Protein AF-A0A182ST30-F1 (afdb_monomer_lite)

Sequence (137 aa):
MNLVCPICSDIFVPSAEVNITPCGHMFHHLCLLQWLERSKTCPQCRDRCTATRLIKVYFNVTANLDTTEDSASLLEKLDNLTLKIREQEKSLKTFETNAAQHKTEQKKMRKTLLGLEEEIRSKNTAMFALKHELDMM

Structure (mmCIF, N/CA/C/O backbone):
data_AF-A0A182ST30-F1
#
_entry.id   AF-A0A182ST30-F1
#
loop_
_atom_site.group_PDB
_atom_site.id
_atom_site.type_symbol
_atom_site.label_atom_id
_atom_site.label_alt_id
_atom_site.label_comp_id
_atom_site.label_asym_id
_atom_site.label_entity_id
_atom_site.label_seq_id
_atom_site.pdbx_PDB_ins_code
_atom_site.Cartn_x
_atom_site.Cartn_y
_atom_site.Cartn_z
_atom_site.occupancy
_atom_site.B_iso_or_equiv
_atom_site.auth_seq_id
_atom_site.auth_comp_id
_atom_site.auth_asym_id
_atom_site.auth_atom_id
_atom_site.pdbx_PDB_model_num
ATOM 1 N N . MET A 1 1 ? 24.723 9.215 -11.177 1.00 53.28 1 MET A N 1
ATOM 2 C CA . MET A 1 1 ? 23.653 9.420 -12.179 1.00 53.28 1 MET A CA 1
ATOM 3 C C . MET A 1 1 ? 22.837 8.141 -12.223 1.00 53.28 1 MET A C 1
ATOM 5 O O . MET A 1 1 ? 23.436 7.097 -12.437 1.00 53.28 1 MET A O 1
ATOM 9 N N . ASN A 1 2 ? 21.528 8.199 -11.968 1.00 75.94 2 ASN A N 1
ATOM 10 C CA . ASN A 1 2 ? 20.665 7.012 -11.971 1.00 75.94 2 ASN A CA 1
ATOM 11 C C . ASN A 1 2 ? 19.986 6.882 -13.335 1.00 75.94 2 ASN A C 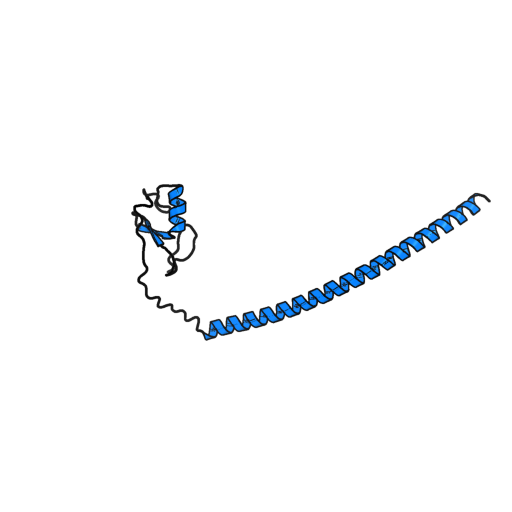1
ATOM 13 O O . ASN A 1 2 ? 19.445 7.864 -13.844 1.00 75.94 2 ASN A O 1
ATOM 17 N N . LEU A 1 3 ? 20.009 5.688 -13.922 1.00 87.00 3 LEU A N 1
ATOM 18 C CA . LEU A 1 3 ? 19.255 5.400 -15.137 1.00 87.00 3 LEU A CA 1
ATOM 19 C C . LEU A 1 3 ? 17.817 5.048 -14.729 1.00 87.00 3 LEU A C 1
ATOM 21 O O . LEU A 1 3 ? 17.619 4.117 -13.949 1.00 87.00 3 LEU A O 1
ATOM 25 N N . VAL A 1 4 ? 16.829 5.783 -15.244 1.00 93.50 4 VAL A N 1
ATOM 26 C CA . VAL A 1 4 ? 15.409 5.640 -14.872 1.00 93.50 4 VAL A CA 1
ATOM 27 C C . VAL A 1 4 ? 14.519 5.428 -16.090 1.00 93.50 4 VAL A C 1
ATOM 29 O O . VAL A 1 4 ? 14.768 5.982 -17.163 1.00 93.50 4 VAL A O 1
ATOM 32 N N . CYS A 1 5 ? 13.456 4.644 -15.930 1.00 96.00 5 CYS A N 1
ATOM 33 C CA . CYS A 1 5 ? 12.441 4.477 -16.957 1.00 96.00 5 CYS A CA 1
ATOM 34 C C . CYS A 1 5 ? 11.466 5.662 -16.923 1.00 96.00 5 CYS A C 1
ATOM 36 O O . CYS A 1 5 ? 10.754 5.827 -15.937 1.00 96.00 5 CYS A O 1
ATOM 38 N N . PRO A 1 6 ? 11.326 6.449 -18.001 1.00 95.44 6 PRO A N 1
ATOM 39 C CA . PRO A 1 6 ? 10.474 7.640 -17.986 1.00 95.44 6 PRO A CA 1
ATOM 40 C C . PRO A 1 6 ? 8.963 7.341 -18.023 1.00 95.44 6 PRO A C 1
ATOM 42 O O . PRO A 1 6 ? 8.165 8.269 -17.981 1.00 95.44 6 PRO A O 1
ATOM 45 N N . ILE A 1 7 ? 8.554 6.070 -18.143 1.00 96.50 7 ILE A N 1
ATOM 46 C CA . ILE A 1 7 ? 7.135 5.675 -18.092 1.00 96.50 7 ILE A CA 1
ATOM 47 C C . ILE A 1 7 ? 6.685 5.470 -16.641 1.00 96.50 7 ILE A C 1
ATOM 49 O O . ILE A 1 7 ? 5.633 5.973 -16.261 1.00 96.50 7 ILE A O 1
ATOM 53 N N . CYS A 1 8 ? 7.463 4.735 -15.837 1.00 96.44 8 CYS A N 1
ATOM 54 C CA . CYS A 1 8 ? 7.120 4.433 -14.441 1.00 96.44 8 CYS A CA 1
ATOM 55 C C . CYS A 1 8 ? 7.901 5.264 -13.412 1.00 96.44 8 CYS A C 1
ATOM 57 O O . CYS A 1 8 ? 7.543 5.266 -12.245 1.00 96.44 8 CYS A O 1
ATOM 59 N N . SER A 1 9 ? 8.925 6.004 -13.842 1.00 94.69 9 SER A N 1
ATOM 60 C CA . SER A 1 9 ? 9.852 6.772 -12.995 1.00 94.69 9 SER A CA 1
ATOM 61 C C . SER A 1 9 ? 10.747 5.937 -12.064 1.00 94.69 9 SER A C 1
ATOM 63 O O . SER A 1 9 ? 11.413 6.507 -11.204 1.00 94.69 9 SER A O 1
ATOM 65 N N . ASP A 1 10 ? 10.831 4.617 -12.263 1.00 94.31 10 ASP A N 1
ATOM 66 C CA . ASP A 1 10 ? 11.696 3.731 -11.470 1.00 94.31 10 ASP A CA 1
ATOM 67 C C . ASP A 1 10 ? 13.095 3.558 -12.072 1.00 94.31 10 ASP A C 1
ATOM 69 O O . ASP A 1 10 ? 13.300 3.693 -13.283 1.00 94.31 10 ASP A O 1
ATOM 73 N N . ILE A 1 11 ? 14.057 3.200 -11.218 1.00 91.06 11 ILE A N 1
ATOM 74 C CA . ILE A 1 11 ? 15.438 2.888 -11.603 1.00 91.06 11 ILE A CA 1
ATOM 75 C C . ILE A 1 11 ? 15.539 1.567 -12.374 1.00 91.06 11 ILE A C 1
ATOM 77 O O . ILE A 1 11 ? 14.851 0.594 -12.068 1.00 91.06 11 ILE A O 1
ATOM 81 N N . PHE A 1 12 ? 16.456 1.503 -13.339 1.00 89.69 12 PHE A N 1
ATOM 82 C CA . PHE A 1 12 ? 16.833 0.235 -13.959 1.00 89.69 12 PHE A CA 1
ATOM 83 C C . PHE A 1 12 ? 17.766 -0.538 -13.027 1.00 89.69 12 PHE A C 1
ATOM 85 O O . PHE A 1 12 ? 18.868 -0.081 -12.720 1.00 89.69 12 PHE A O 1
ATOM 92 N N . VAL A 1 13 ? 17.335 -1.719 -12.595 1.00 84.38 13 VAL A N 1
ATOM 93 C CA . VAL A 1 13 ? 18.164 -2.648 -11.815 1.00 84.38 13 VAL A CA 1
ATOM 94 C C . VAL A 1 13 ? 18.822 -3.687 -12.734 1.00 84.38 13 VAL A C 1
ATOM 96 O O . VAL A 1 13 ? 18.289 -3.954 -13.810 1.00 84.38 13 VAL A O 1
ATOM 99 N N . PRO A 1 14 ? 19.946 -4.319 -12.342 1.00 79.81 14 PRO A N 1
ATOM 100 C CA . PRO A 1 14 ? 20.629 -5.309 -13.186 1.00 79.81 14 PRO A CA 1
ATOM 101 C C . PRO A 1 14 ? 19.749 -6.488 -13.630 1.00 79.81 14 PRO A C 1
ATOM 103 O O . PRO A 1 14 ? 19.965 -7.050 -14.699 1.00 79.81 14 PRO A O 1
ATOM 106 N N . SER A 1 15 ? 18.743 -6.851 -12.828 1.00 80.94 15 SER A N 1
ATOM 107 C CA . SER A 1 15 ? 17.767 -7.902 -13.139 1.00 80.94 15 SER A CA 1
ATOM 108 C C . SER A 1 15 ? 16.598 -7.435 -14.013 1.00 80.94 15 SER A C 1
ATOM 110 O O . SER A 1 15 ? 15.785 -8.262 -14.427 1.00 80.94 15 SER A O 1
ATOM 112 N N . ALA A 1 16 ? 16.471 -6.134 -14.282 1.00 84.25 16 ALA A N 1
ATOM 113 C CA . ALA A 1 16 ? 15.354 -5.596 -15.040 1.00 84.25 16 ALA A CA 1
ATOM 114 C C . ALA A 1 16 ? 15.495 -5.919 -16.529 1.00 84.25 16 ALA A C 1
ATOM 116 O O . ALA A 1 16 ? 16.543 -5.717 -17.143 1.00 84.25 16 ALA A O 1
ATOM 117 N N . GLU A 1 17 ? 14.395 -6.345 -17.146 1.00 92.31 17 GLU A N 1
ATOM 118 C CA . GLU A 1 17 ? 14.328 -6.452 -18.597 1.00 92.31 17 GLU A CA 1
ATOM 119 C C . GLU A 1 17 ? 14.167 -5.060 -19.211 1.00 92.31 17 GLU A C 1
ATOM 121 O O . GLU A 1 17 ? 13.141 -4.396 -19.031 1.00 92.31 17 GLU A O 1
ATOM 126 N N . VAL A 1 18 ? 15.184 -4.615 -19.947 1.00 95.19 18 VAL A N 1
ATOM 127 C CA . VAL A 1 18 ? 15.218 -3.291 -20.576 1.00 95.19 18 VAL A CA 1
ATOM 128 C C . VAL A 1 18 ? 15.283 -3.432 -22.088 1.00 95.19 18 VAL A C 1
ATOM 130 O O . VAL A 1 18 ? 16.060 -4.221 -22.636 1.00 95.19 18 VAL A O 1
ATOM 133 N N . ASN A 1 19 ? 14.472 -2.629 -22.771 1.00 96.06 19 ASN A N 1
ATOM 134 C CA . ASN A 1 19 ? 14.497 -2.512 -24.218 1.00 96.06 19 ASN A CA 1
ATOM 135 C C . ASN A 1 19 ? 14.824 -1.094 -24.657 1.00 96.06 19 ASN A C 1
ATOM 137 O O . ASN A 1 19 ? 14.350 -0.110 -24.086 1.00 96.06 19 ASN A O 1
ATOM 141 N N . ILE A 1 20 ? 15.585 -1.024 -25.742 1.00 96.44 20 ILE A N 1
ATOM 142 C CA . ILE A 1 20 ? 15.849 0.197 -26.484 1.00 96.44 20 ILE A CA 1
ATOM 143 C C . ILE A 1 20 ? 14.987 0.205 -27.746 1.00 96.44 20 ILE A C 1
ATOM 145 O O . ILE A 1 20 ? 14.864 -0.789 -28.469 1.00 96.44 20 ILE A O 1
ATOM 149 N N . THR A 1 21 ? 14.361 1.351 -27.984 1.00 96.81 21 THR A N 1
ATOM 150 C CA . THR A 1 21 ? 13.631 1.660 -29.217 1.00 96.81 21 THR A CA 1
ATOM 151 C C . THR A 1 21 ? 14.602 1.950 -30.371 1.00 96.81 21 THR A C 1
ATOM 153 O O . THR A 1 21 ? 15.734 2.353 -30.118 1.00 96.81 21 THR A O 1
ATOM 156 N N . PRO A 1 22 ? 14.192 1.842 -31.650 1.00 95.50 22 PRO A N 1
ATOM 157 C CA . PRO A 1 22 ? 15.076 2.140 -32.787 1.00 95.50 22 PRO A CA 1
ATOM 158 C C . PRO A 1 22 ? 15.665 3.559 -32.806 1.00 95.50 22 PRO A C 1
ATOM 160 O O . PRO A 1 22 ? 16.668 3.784 -33.471 1.00 95.50 22 PRO A O 1
ATOM 163 N N . CYS A 1 23 ? 15.045 4.510 -32.101 1.00 96.88 23 CYS A N 1
ATOM 164 C CA . CYS A 1 23 ? 15.544 5.877 -31.940 1.00 96.88 23 CYS A CA 1
ATOM 165 C C . CYS A 1 23 ? 16.499 6.052 -30.743 1.00 96.88 23 CYS A C 1
ATOM 167 O O . CYS A 1 23 ? 16.921 7.168 -30.468 1.00 96.88 23 CYS A O 1
ATOM 169 N N . GLY A 1 24 ? 16.828 4.981 -30.012 1.00 95.56 24 GLY A N 1
ATOM 170 C CA . GLY A 1 24 ? 17.828 4.986 -28.938 1.00 95.56 24 GLY A CA 1
ATOM 171 C C . GLY A 1 24 ? 17.288 5.193 -27.518 1.00 95.56 24 GLY A C 1
ATOM 172 O O . GLY A 1 24 ? 18.039 5.030 -26.562 1.00 95.56 24 GLY A O 1
ATOM 173 N N . HIS A 1 25 ? 15.998 5.489 -27.336 1.00 96.69 25 HIS A N 1
ATOM 174 C CA . HIS A 1 25 ? 15.419 5.668 -25.998 1.00 96.69 25 HIS A CA 1
ATOM 175 C C . HIS A 1 25 ? 15.161 4.327 -25.299 1.00 96.69 25 HIS A C 1
ATOM 177 O O . HIS A 1 25 ? 14.693 3.377 -25.939 1.00 96.69 25 HIS A O 1
ATOM 183 N N . MET A 1 26 ? 15.415 4.286 -23.989 1.00 95.88 26 MET A N 1
ATOM 184 C CA . MET A 1 26 ? 15.400 3.090 -23.139 1.00 95.88 26 MET A CA 1
ATOM 185 C C . MET A 1 26 ? 14.225 3.060 -22.155 1.00 95.88 26 MET A C 1
ATOM 187 O O . MET A 1 26 ? 13.877 4.071 -21.544 1.00 95.88 26 MET A O 1
ATOM 191 N N . PHE A 1 27 ? 13.619 1.884 -21.989 1.00 97.12 27 PHE A N 1
ATOM 192 C CA . PHE A 1 27 ? 12.438 1.669 -21.151 1.00 97.12 27 PHE A CA 1
ATOM 193 C C . PHE A 1 27 ? 12.424 0.244 -20.586 1.00 97.12 27 PHE A C 1
ATOM 195 O O . PHE A 1 27 ? 13.006 -0.665 -21.180 1.00 97.12 27 PHE A O 1
ATOM 202 N N . HIS A 1 28 ? 11.702 0.018 -19.485 1.00 97.00 28 HIS A N 1
ATOM 203 C CA . HIS A 1 28 ? 11.385 -1.344 -19.052 1.00 97.00 28 HIS A CA 1
ATOM 204 C C . HIS A 1 28 ? 10.590 -2.064 -20.146 1.00 97.00 28 HIS A C 1
ATOM 206 O O . HIS A 1 28 ? 9.697 -1.462 -20.752 1.00 97.00 28 HIS A O 1
ATOM 212 N N . HIS A 1 29 ? 10.884 -3.347 -20.367 1.00 96.00 29 HIS A N 1
ATOM 213 C CA . HIS A 1 29 ? 10.251 -4.176 -21.395 1.00 96.00 29 HIS A CA 1
ATOM 214 C C . HIS A 1 29 ? 8.721 -4.085 -21.334 1.00 96.00 29 HIS A C 1
ATOM 216 O O . HIS A 1 29 ? 8.076 -3.697 -22.309 1.00 96.00 29 HIS A O 1
ATOM 222 N N . LEU A 1 30 ? 8.150 -4.344 -20.153 1.00 96.31 30 LEU A N 1
ATOM 223 C CA . LEU A 1 30 ? 6.702 -4.320 -19.936 1.00 96.31 30 LEU A CA 1
ATOM 224 C C . LEU A 1 30 ? 6.098 -2.925 -20.128 1.00 96.31 30 LEU A C 1
ATOM 226 O O . LEU A 1 30 ? 5.066 -2.794 -20.782 1.00 96.31 30 LEU A O 1
ATOM 230 N N . CYS A 1 31 ? 6.759 -1.880 -19.619 1.00 97.62 31 CYS A N 1
ATOM 231 C CA . CYS A 1 31 ? 6.295 -0.501 -19.790 1.00 97.62 31 CYS A CA 1
ATOM 232 C C . CYS A 1 31 ? 6.211 -0.131 -21.278 1.00 97.62 31 CYS A C 1
ATOM 234 O O . CYS A 1 31 ? 5.234 0.468 -21.731 1.00 97.62 31 CYS A O 1
ATOM 236 N N . LEU A 1 32 ? 7.228 -0.515 -22.053 1.00 97.31 32 LEU A N 1
ATOM 237 C CA . LEU A 1 32 ? 7.271 -0.233 -23.480 1.00 97.31 32 LEU A CA 1
ATOM 238 C C . LEU A 1 32 ? 6.256 -1.065 -24.268 1.00 97.31 32 LEU A C 1
ATOM 240 O O . LEU A 1 32 ? 5.613 -0.523 -25.164 1.00 97.31 32 LEU A O 1
ATOM 244 N N . LEU A 1 33 ? 6.070 -2.347 -23.944 1.00 96.38 33 LEU A N 1
ATOM 245 C CA . LEU A 1 33 ? 5.063 -3.181 -24.609 1.00 96.38 33 LEU A CA 1
ATOM 246 C C . LEU A 1 33 ? 3.644 -2.644 -24.399 1.00 96.38 33 LEU A C 1
ATOM 248 O O . LEU A 1 33 ? 2.926 -2.458 -25.380 1.00 96.38 33 LEU A O 1
ATOM 252 N N . GLN A 1 34 ? 3.281 -2.301 -23.161 1.00 97.12 34 GLN A N 1
ATOM 253 C CA . GLN A 1 34 ? 1.975 -1.708 -22.847 1.00 97.12 34 GLN A CA 1
ATOM 254 C C . GLN A 1 34 ? 1.734 -0.395 -23.601 1.00 97.12 34 GLN A C 1
ATOM 256 O O . GLN A 1 34 ? 0.614 -0.098 -24.022 1.00 97.12 34 GLN A O 1
ATOM 261 N N . TRP A 1 35 ? 2.780 0.411 -23.795 1.00 96.88 35 TRP A N 1
ATOM 262 C CA . TRP A 1 35 ? 2.687 1.602 -24.633 1.00 96.88 35 TRP A CA 1
ATOM 263 C C . TRP A 1 35 ? 2.452 1.239 -26.104 1.00 96.88 35 TRP A C 1
ATOM 265 O O . TRP A 1 35 ? 1.560 1.797 -26.747 1.00 96.88 35 TRP A O 1
ATOM 275 N N . LEU A 1 36 ? 3.214 0.277 -26.632 1.00 96.75 36 LEU A N 1
ATOM 276 C CA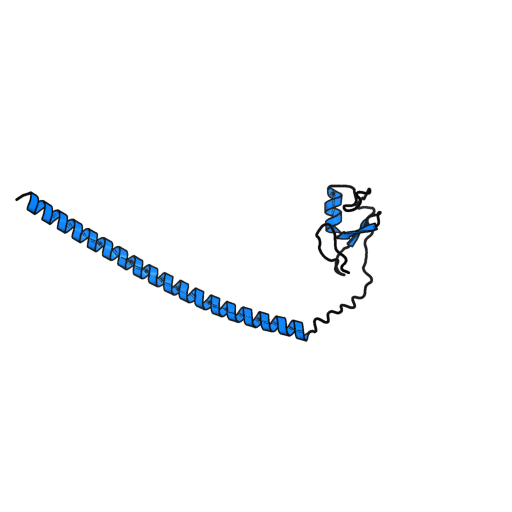 . LEU A 1 36 ? 3.152 -0.140 -28.033 1.00 96.75 36 LEU A CA 1
ATOM 277 C C . LEU A 1 36 ? 1.855 -0.858 -28.416 1.00 96.75 36 LEU A C 1
ATOM 279 O O . LEU A 1 36 ? 1.520 -0.903 -29.604 1.00 96.75 36 LEU A O 1
ATOM 283 N N . GLU A 1 37 ? 1.109 -1.397 -27.457 1.00 95.94 37 GLU A N 1
ATOM 284 C CA . GLU A 1 37 ? -0.265 -1.867 -27.673 1.00 95.94 37 GLU A CA 1
ATOM 285 C C . GLU A 1 37 ? -1.190 -0.723 -28.100 1.00 95.94 37 GLU A C 1
ATOM 287 O O . GLU A 1 37 ? -2.014 -0.905 -28.995 1.00 95.94 37 GLU A O 1
ATOM 292 N N . ARG A 1 38 ? -1.002 0.471 -27.524 1.00 95.44 38 ARG A N 1
ATOM 293 C CA . ARG A 1 38 ? -1.850 1.649 -27.765 1.00 95.44 38 ARG A CA 1
ATOM 294 C C . ARG A 1 38 ? -1.313 2.570 -28.859 1.00 95.44 38 ARG A C 1
ATOM 296 O O . ARG A 1 38 ? -2.098 3.150 -29.601 1.00 95.44 38 ARG A O 1
ATOM 303 N N . SER A 1 39 ? 0.008 2.715 -28.978 1.00 95.12 39 SER A N 1
ATOM 304 C CA . SER A 1 39 ? 0.643 3.627 -29.936 1.00 95.12 39 SER A CA 1
ATOM 305 C C . SER A 1 39 ? 1.907 3.031 -30.542 1.00 95.12 39 SER A C 1
ATOM 307 O O . SER A 1 39 ? 2.813 2.624 -29.828 1.00 95.12 39 SER A O 1
ATOM 309 N N . LYS A 1 40 ? 2.043 3.045 -31.872 1.00 95.88 40 LYS A N 1
ATOM 310 C CA . LYS A 1 40 ? 3.238 2.535 -32.578 1.00 95.88 40 LYS A CA 1
ATOM 311 C C . LYS A 1 40 ? 4.364 3.576 -32.658 1.00 95.88 40 LYS A C 1
ATOM 313 O O . LYS A 1 40 ? 4.968 3.780 -33.716 1.00 95.88 40 LYS A O 1
ATOM 318 N N . THR A 1 41 ? 4.629 4.257 -31.546 1.00 96.94 41 THR A N 1
ATOM 319 C CA . THR A 1 41 ? 5.607 5.347 -31.441 1.00 96.94 41 THR A CA 1
ATOM 320 C C . THR A 1 41 ? 6.439 5.253 -30.166 1.00 96.94 41 THR A C 1
ATOM 322 O O . THR A 1 41 ? 6.019 4.647 -29.183 1.00 96.94 41 THR A O 1
ATOM 325 N N . CYS A 1 42 ? 7.626 5.856 -30.167 1.00 97.50 42 CYS A N 1
ATOM 326 C CA . CYS A 1 42 ? 8.446 6.005 -28.971 1.00 97.50 42 CYS A CA 1
ATOM 327 C C . CYS A 1 42 ? 7.752 6.936 -27.951 1.00 97.50 42 CYS A C 1
ATOM 329 O O . CYS A 1 42 ? 7.371 8.045 -28.330 1.00 97.50 42 CYS A O 1
ATOM 331 N N . PRO A 1 43 ? 7.635 6.553 -26.666 1.00 97.00 43 PRO A N 1
ATOM 332 C CA . PRO A 1 43 ? 7.043 7.406 -25.629 1.00 97.00 43 PRO A CA 1
ATOM 333 C C . PRO A 1 43 ? 7.747 8.759 -25.422 1.00 97.00 43 PRO A C 1
ATOM 335 O O . PRO A 1 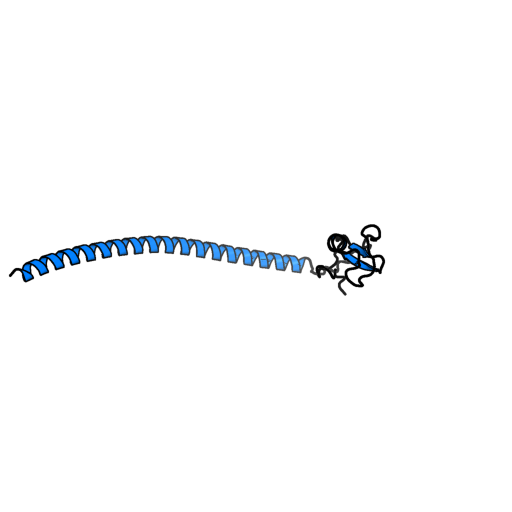43 ? 7.131 9.692 -24.923 1.00 97.00 43 PRO A O 1
ATOM 338 N N . GLN A 1 44 ? 9.030 8.868 -25.788 1.00 96.56 44 GLN A N 1
ATOM 339 C CA . GLN A 1 44 ? 9.843 10.076 -25.592 1.00 96.56 44 GLN A CA 1
ATOM 340 C C . GLN A 1 44 ? 9.816 11.000 -26.816 1.00 96.56 44 GLN A C 1
ATOM 342 O O . GLN A 1 44 ? 9.344 12.129 -26.726 1.00 96.56 44 GLN A O 1
ATOM 347 N N . CYS A 1 45 ? 10.276 10.522 -27.977 1.00 97.50 45 CYS A N 1
ATOM 348 C CA . CYS A 1 45 ? 10.409 11.355 -29.181 1.00 97.50 45 CYS A CA 1
ATOM 349 C C . CYS A 1 45 ? 9.279 11.188 -30.206 1.00 97.50 45 CYS A C 1
ATOM 351 O O . CYS A 1 45 ? 9.252 11.900 -31.202 1.00 97.50 45 CYS A O 1
ATOM 353 N N . ARG A 1 46 ? 8.343 10.255 -29.983 1.00 95.88 46 ARG A N 1
ATOM 354 C CA . ARG A 1 46 ? 7.221 9.931 -30.887 1.00 95.88 46 ARG A CA 1
ATOM 355 C C . ARG A 1 46 ? 7.601 9.355 -32.258 1.00 95.88 46 ARG A C 1
ATOM 357 O O . ARG A 1 46 ? 6.704 9.107 -33.062 1.00 95.88 46 ARG A O 1
ATOM 364 N N . ASP A 1 47 ? 8.870 9.026 -32.497 1.00 96.81 47 ASP A N 1
ATOM 365 C CA . ASP A 1 47 ? 9.288 8.304 -33.705 1.00 96.81 47 ASP A CA 1
ATOM 366 C C . ASP A 1 47 ? 8.614 6.937 -33.825 1.00 96.81 47 ASP A C 1
ATOM 368 O O . ASP A 1 47 ? 8.341 6.269 -32.823 1.00 96.81 47 ASP A O 1
ATOM 372 N N . ARG A 1 48 ? 8.392 6.479 -35.062 1.00 95.62 48 ARG A N 1
ATOM 373 C CA . ARG A 1 48 ? 7.755 5.185 -35.342 1.00 95.62 48 ARG A CA 1
ATOM 374 C C . ARG A 1 48 ? 8.524 4.033 -34.690 1.00 95.62 48 ARG A C 1
ATOM 376 O O . ARG A 1 48 ? 9.680 3.765 -35.021 1.00 95.62 48 ARG A O 1
ATOM 383 N N . CYS A 1 49 ? 7.833 3.287 -33.833 1.00 95.56 49 CYS A N 1
ATOM 384 C CA . CYS A 1 49 ? 8.385 2.183 -33.057 1.00 95.56 49 CYS A CA 1
ATOM 385 C C . CYS A 1 49 ? 7.418 0.991 -33.059 1.00 95.56 49 CYS A C 1
ATOM 387 O O . CYS A 1 49 ? 6.210 1.151 -32.897 1.00 95.56 49 CYS A O 1
ATOM 389 N N . THR A 1 50 ? 7.940 -0.220 -33.249 1.00 92.56 50 THR A N 1
ATOM 390 C CA . THR A 1 50 ? 7.160 -1.465 -33.226 1.00 92.56 50 THR A CA 1
ATOM 391 C C . THR A 1 50 ? 7.866 -2.502 -32.366 1.00 92.56 50 THR A C 1
ATOM 393 O O . THR A 1 50 ? 9.094 -2.518 -32.306 1.00 92.56 50 THR A O 1
ATOM 396 N N . ALA A 1 51 ? 7.096 -3.402 -31.744 1.00 91.56 51 ALA A N 1
ATOM 397 C CA . ALA A 1 51 ? 7.626 -4.419 -30.830 1.00 91.56 51 ALA A CA 1
ATOM 398 C C . ALA A 1 51 ? 8.692 -5.324 -31.484 1.00 91.56 51 ALA A C 1
ATOM 400 O O . ALA A 1 51 ? 9.644 -5.738 -30.838 1.00 91.56 51 ALA A O 1
ATOM 401 N N . THR A 1 52 ? 8.579 -5.557 -32.794 1.00 92.94 52 THR A N 1
ATOM 402 C CA . THR A 1 52 ? 9.519 -6.360 -33.594 1.00 92.94 52 THR A CA 1
ATOM 403 C C . THR A 1 52 ? 10.900 -5.734 -33.778 1.00 92.94 52 THR A C 1
ATOM 405 O O . THR A 1 52 ? 11.828 -6.426 -34.179 1.00 92.94 52 THR A O 1
ATOM 408 N N . ARG A 1 53 ? 11.043 -4.426 -33.538 1.00 91.94 53 ARG A N 1
ATOM 409 C CA . ARG A 1 53 ? 12.293 -3.677 -33.749 1.00 91.94 53 ARG A CA 1
ATOM 410 C C . ARG A 1 53 ? 12.959 -3.271 -32.435 1.00 91.94 53 ARG A C 1
ATOM 412 O O . ARG A 1 53 ? 13.833 -2.409 -32.436 1.00 91.94 53 ARG A O 1
ATOM 419 N N . LEU A 1 54 ? 12.506 -3.832 -31.317 1.00 95.69 54 LEU A N 1
ATOM 420 C CA . LEU A 1 54 ? 13.076 -3.551 -30.008 1.00 95.69 54 LEU A CA 1
ATOM 421 C C . LEU A 1 54 ? 14.392 -4.300 -29.830 1.00 95.69 54 LEU A C 1
ATOM 423 O O . LEU A 1 54 ? 14.502 -5.478 -30.162 1.00 95.69 54 LEU A O 1
ATOM 427 N N . ILE A 1 55 ? 15.375 -3.617 -29.255 1.00 95.81 55 ILE A N 1
ATOM 428 C CA . ILE A 1 55 ? 16.679 -4.195 -28.934 1.00 95.81 55 ILE A CA 1
ATOM 429 C C . ILE A 1 55 ? 16.672 -4.509 -27.441 1.00 95.81 55 ILE A C 1
ATOM 431 O O . ILE A 1 55 ? 16.453 -3.609 -26.630 1.00 95.81 55 ILE A O 1
ATOM 435 N N . LYS A 1 56 ? 16.840 -5.782 -27.063 1.00 93.44 56 LYS A N 1
ATOM 436 C CA . LYS A 1 56 ? 16.974 -6.180 -25.651 1.00 93.44 56 LYS A CA 1
ATOM 437 C C . LYS A 1 56 ? 18.388 -5.864 -25.178 1.00 93.44 56 LYS A C 1
ATOM 439 O O . LYS A 1 56 ? 19.353 -6.222 -25.851 1.00 93.44 56 LYS A O 1
ATOM 444 N N . VAL A 1 57 ? 18.495 -5.190 -24.040 1.00 89.50 57 VAL A N 1
ATOM 445 C CA . VAL A 1 57 ? 19.778 -4.811 -23.446 1.00 89.50 57 VAL A CA 1
ATOM 446 C C . VAL A 1 57 ? 20.087 -5.754 -22.297 1.00 89.50 57 VAL A C 1
ATOM 448 O O . VAL A 1 57 ? 19.254 -5.959 -21.418 1.00 89.50 57 VAL A O 1
ATOM 451 N N . TYR A 1 58 ? 21.300 -6.296 -22.300 1.00 85.50 58 TYR A N 1
ATOM 452 C CA . TYR A 1 58 ? 21.865 -7.010 -21.163 1.00 85.50 58 TYR A CA 1
ATOM 453 C C . TYR A 1 58 ? 22.947 -6.125 -20.556 1.00 85.50 58 TYR A C 1
ATOM 455 O O . TYR A 1 58 ? 23.926 -5.785 -21.224 1.00 85.50 58 TYR A O 1
ATOM 463 N N . PHE A 1 59 ? 22.758 -5.708 -19.307 1.00 81.94 59 PHE A N 1
ATOM 464 C CA . PHE A 1 59 ? 23.766 -4.930 -18.602 1.00 81.94 59 PHE A CA 1
ATOM 465 C C . PHE A 1 59 ? 24.940 -5.848 -18.258 1.00 81.94 59 PHE A C 1
ATOM 467 O O . PHE A 1 59 ? 24.830 -6.694 -17.380 1.00 81.94 59 PHE A O 1
ATOM 474 N N . ASN A 1 60 ? 26.080 -5.667 -18.929 1.00 75.00 60 ASN A N 1
ATOM 475 C CA . ASN A 1 60 ? 27.324 -6.367 -18.586 1.00 75.00 60 ASN A CA 1
ATOM 476 C C . ASN A 1 60 ? 28.097 -5.660 -17.455 1.00 75.00 60 ASN A C 1
ATOM 478 O O . ASN A 1 60 ? 29.317 -5.761 -17.353 1.00 75.00 60 ASN A O 1
ATOM 482 N N . VAL A 1 61 ? 27.394 -4.875 -16.637 1.00 68.31 61 VAL A N 1
ATOM 483 C CA . VAL A 1 61 ? 27.989 -4.233 -15.471 1.00 68.31 61 VAL A CA 1
ATOM 484 C C . VAL A 1 61 ? 28.069 -5.304 -14.396 1.00 68.31 61 VAL A C 1
ATOM 486 O O . VAL A 1 61 ? 27.054 -5.668 -13.804 1.00 68.31 61 VAL A O 1
ATOM 489 N N . THR A 1 62 ? 29.276 -5.810 -14.132 1.00 58.97 62 THR A N 1
ATOM 490 C CA . THR A 1 62 ? 29.574 -6.386 -12.822 1.00 58.97 62 THR A CA 1
ATOM 491 C C . THR A 1 62 ? 29.277 -5.276 -11.843 1.00 58.97 62 THR A C 1
ATOM 493 O O . THR A 1 62 ? 29.984 -4.267 -11.821 1.00 58.97 62 THR A O 1
ATOM 496 N N . ALA A 1 63 ? 28.173 -5.397 -11.121 1.00 58.62 63 ALA A N 1
ATOM 497 C CA . ALA A 1 63 ? 27.897 -4.489 -10.044 1.00 58.62 63 ALA A CA 1
ATOM 498 C C . ALA A 1 63 ? 29.075 -4.596 -9.068 1.00 58.62 63 ALA A C 1
ATOM 500 O O . ALA A 1 63 ? 29.093 -5.463 -8.202 1.00 58.62 63 ALA A O 1
ATOM 501 N N . ASN A 1 64 ? 30.038 -3.678 -9.175 1.00 54.28 64 ASN A N 1
ATOM 502 C CA . ASN A 1 64 ? 30.574 -3.057 -7.980 1.00 54.28 64 ASN A CA 1
ATOM 503 C C . ASN A 1 64 ? 29.383 -2.321 -7.379 1.00 54.28 64 ASN A C 1
ATOM 505 O O . ASN A 1 64 ? 29.158 -1.131 -7.591 1.00 54.28 64 ASN A O 1
ATOM 509 N N . LEU A 1 65 ? 28.525 -3.116 -6.744 1.00 57.47 65 LEU A N 1
ATOM 510 C CA . LEU A 1 65 ? 27.621 -2.661 -5.733 1.00 57.47 65 LEU A CA 1
ATOM 511 C C . LEU A 1 65 ? 28.593 -2.138 -4.675 1.00 57.47 65 LEU A C 1
ATOM 513 O O . LEU A 1 65 ? 29.059 -2.889 -3.822 1.00 57.47 65 LEU A O 1
ATOM 517 N N . ASP A 1 66 ? 28.907 -0.848 -4.728 1.00 51.44 66 ASP A N 1
ATOM 518 C CA . ASP A 1 66 ? 29.284 -0.094 -3.538 1.00 51.44 66 ASP A CA 1
ATOM 519 C C . ASP A 1 66 ? 28.055 -0.065 -2.600 1.00 51.44 66 ASP A C 1
ATOM 521 O O . ASP A 1 66 ? 27.585 0.979 -2.158 1.00 51.44 66 ASP A O 1
ATOM 525 N N . THR A 1 67 ? 27.487 -1.235 -2.285 1.00 53.44 67 THR A N 1
ATOM 526 C CA . THR A 1 67 ? 26.820 -1.501 -1.020 1.00 53.44 67 THR A CA 1
ATOM 527 C C . THR A 1 67 ? 27.909 -1.516 0.035 1.00 53.44 67 THR A C 1
ATOM 529 O O . THR A 1 67 ? 28.260 -2.547 0.596 1.00 53.44 67 THR A O 1
ATOM 532 N N . THR A 1 68 ? 28.444 -0.336 0.312 1.00 55.94 68 THR A N 1
ATOM 533 C CA . THR A 1 68 ? 28.923 0.002 1.644 1.00 55.94 68 THR A CA 1
ATOM 534 C C . THR A 1 68 ? 27.756 0.561 2.465 1.00 55.94 68 THR A C 1
ATOM 536 O O . THR A 1 68 ? 27.950 1.455 3.281 1.00 55.94 68 THR A O 1
ATOM 539 N N . GLU A 1 69 ? 26.527 0.052 2.295 1.00 57.47 69 GLU A N 1
ATOM 540 C CA . GLU A 1 69 ? 25.769 -0.211 3.516 1.00 57.47 69 GLU A CA 1
ATOM 541 C C . GLU A 1 69 ? 26.472 -1.423 4.122 1.00 57.47 69 GLU A C 1
ATOM 543 O O . GLU A 1 69 ? 26.196 -2.560 3.742 1.00 57.47 69 GLU A O 1
ATOM 548 N N . ASP A 1 70 ? 27.490 -1.151 4.947 1.00 72.19 70 ASP A N 1
ATOM 549 C CA . ASP A 1 70 ? 28.236 -2.181 5.660 1.00 72.19 70 ASP A CA 1
ATOM 550 C C . ASP A 1 70 ? 27.221 -3.137 6.299 1.00 72.19 70 ASP A C 1
ATOM 552 O O . ASP A 1 70 ? 26.173 -2.710 6.798 1.00 72.19 70 ASP A O 1
ATOM 556 N N . SER A 1 71 ? 27.509 -4.435 6.270 1.00 77.56 71 SER A N 1
ATOM 557 C CA . SER A 1 71 ? 26.647 -5.448 6.884 1.00 77.56 71 SER A CA 1
ATOM 558 C C . SER A 1 71 ? 26.309 -5.075 8.334 1.00 77.56 71 SER A C 1
ATOM 560 O O . SER A 1 71 ? 25.201 -5.344 8.792 1.00 77.56 71 SER A O 1
ATOM 562 N N . ALA A 1 72 ? 27.211 -4.358 9.013 1.00 83.44 72 ALA A N 1
ATOM 563 C CA . ALA A 1 72 ? 26.973 -3.742 10.314 1.00 83.44 72 ALA A CA 1
ATOM 564 C C . ALA A 1 72 ? 25.775 -2.768 10.343 1.00 83.44 72 ALA A C 1
ATOM 566 O O . ALA A 1 72 ? 24.920 -2.883 11.218 1.00 83.44 72 ALA A O 1
ATOM 567 N N . SER A 1 73 ? 25.655 -1.846 9.382 1.00 85.56 73 SER A N 1
ATOM 568 C CA . SER A 1 73 ? 24.547 -0.879 9.321 1.00 85.56 73 SER A CA 1
ATOM 569 C C . SER A 1 73 ? 23.200 -1.547 9.033 1.00 85.56 73 SER A C 1
ATOM 571 O O . SER A 1 73 ? 22.166 -1.108 9.538 1.00 85.56 73 SER A O 1
ATOM 573 N N . LEU A 1 74 ? 23.188 -2.617 8.233 1.00 86.44 74 LEU A N 1
ATOM 574 C CA . LEU A 1 74 ? 21.973 -3.399 7.986 1.00 86.44 74 LEU A CA 1
ATOM 575 C C . LEU A 1 74 ? 21.549 -4.199 9.221 1.00 86.44 74 LEU A C 1
ATOM 577 O O . LEU A 1 74 ? 20.358 -4.235 9.534 1.00 86.44 74 LEU A O 1
ATOM 581 N N . LEU A 1 75 ? 22.506 -4.790 9.941 1.00 88.69 75 LEU A N 1
ATOM 582 C CA . LEU A 1 75 ? 22.249 -5.470 11.212 1.00 88.69 75 LEU A CA 1
ATOM 583 C C . LEU A 1 75 ? 21.712 -4.494 12.266 1.00 88.69 75 LEU A C 1
ATOM 585 O O . LEU A 1 75 ? 20.712 -4.791 12.909 1.00 88.69 75 LEU A O 1
ATOM 589 N N . GLU A 1 76 ? 22.273 -3.288 12.366 1.00 93.38 76 GLU A N 1
ATOM 590 C CA . GLU A 1 76 ? 21.775 -2.254 13.279 1.00 93.38 76 GLU A CA 1
ATOM 591 C C . GLU A 1 76 ? 20.341 -1.815 12.933 1.00 93.38 76 GLU A C 1
ATOM 593 O O . GLU A 1 76 ? 19.484 -1.684 13.813 1.00 93.38 76 GLU A O 1
ATOM 598 N N . LYS A 1 77 ? 20.032 -1.617 11.642 1.00 94.88 77 LYS A N 1
ATOM 599 C CA . LYS A 1 77 ? 18.654 -1.343 11.197 1.00 94.88 77 LYS A CA 1
ATOM 600 C C . LYS A 1 77 ? 17.719 -2.498 11.567 1.00 94.88 77 LYS A C 1
ATOM 602 O O . LYS A 1 77 ? 16.606 -2.244 12.028 1.00 94.88 77 LYS A O 1
ATOM 607 N N . LEU A 1 78 ? 18.157 -3.743 11.382 1.00 94.12 78 LEU A N 1
ATOM 608 C CA . LEU A 1 78 ? 17.377 -4.933 11.714 1.00 94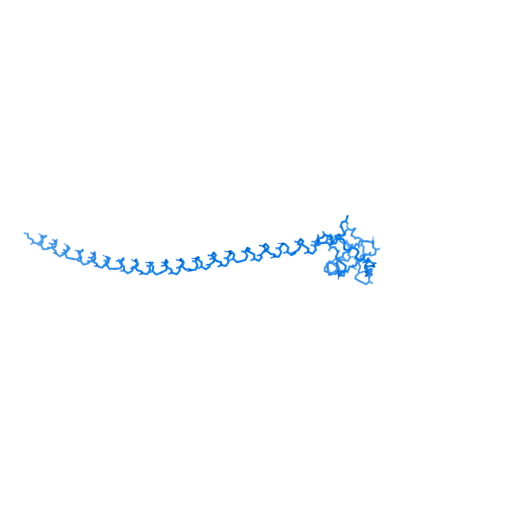.12 78 LEU A CA 1
ATOM 609 C C . LEU A 1 78 ? 17.106 -5.035 13.221 1.00 94.12 78 LEU A C 1
ATOM 611 O O . LEU A 1 78 ? 15.966 -5.291 13.615 1.00 94.12 78 LEU A O 1
ATOM 615 N N . ASP A 1 79 ? 18.104 -4.769 14.058 1.00 96.62 79 ASP A N 1
ATOM 616 C CA . ASP A 1 79 ? 17.965 -4.766 15.516 1.00 96.62 79 ASP A CA 1
ATOM 617 C C . ASP A 1 79 ? 17.005 -3.665 15.977 1.00 96.62 79 ASP A C 1
ATOM 619 O O . ASP A 1 79 ? 16.072 -3.921 16.743 1.00 96.62 79 ASP A O 1
ATOM 623 N N . ASN A 1 80 ? 17.149 -2.454 15.433 1.00 96.56 80 ASN A N 1
ATOM 624 C CA . ASN A 1 80 ? 16.251 -1.336 15.720 1.00 96.56 80 ASN A CA 1
ATOM 625 C C . ASN A 1 80 ? 14.799 -1.629 15.310 1.00 96.56 80 ASN A C 1
ATOM 627 O O . ASN A 1 80 ? 13.862 -1.305 16.046 1.00 96.56 80 ASN A O 1
ATOM 631 N N . LEU A 1 81 ? 14.587 -2.253 14.147 1.00 97.19 81 LEU A N 1
ATOM 632 C CA . LEU A 1 81 ? 13.255 -2.681 13.711 1.00 97.19 81 LEU A CA 1
ATOM 633 C C . LEU A 1 81 ? 12.700 -3.789 14.612 1.00 97.19 81 LEU A C 1
ATOM 635 O O . LEU A 1 81 ? 11.531 -3.736 14.988 1.00 97.19 81 LEU A O 1
ATOM 639 N N . THR A 1 82 ? 13.538 -4.740 15.020 1.00 97.81 82 THR A N 1
ATOM 640 C CA . THR A 1 82 ? 13.157 -5.820 15.940 1.00 97.81 82 THR A CA 1
ATOM 641 C C . THR A 1 82 ? 12.717 -5.267 17.297 1.00 97.81 82 THR A C 1
ATOM 643 O O . THR A 1 82 ? 11.712 -5.716 17.853 1.00 97.81 82 THR A O 1
ATOM 646 N N . LEU A 1 83 ? 13.420 -4.261 17.824 1.00 97.94 83 LEU A N 1
ATOM 647 C CA . LEU A 1 83 ? 13.036 -3.580 19.061 1.00 97.94 83 LEU A CA 1
ATOM 648 C C . LEU A 1 83 ? 11.701 -2.840 18.914 1.00 97.94 83 LEU A C 1
ATOM 650 O O . LEU A 1 83 ? 10.813 -3.028 19.748 1.00 97.94 83 LEU A O 1
ATOM 654 N N . LYS A 1 84 ? 11.512 -2.086 17.824 1.00 98.06 84 LYS A N 1
ATOM 655 C CA . LYS A 1 84 ? 10.241 -1.395 17.545 1.00 98.06 84 LYS A CA 1
ATOM 656 C C . LYS A 1 84 ? 9.061 -2.358 17.451 1.00 98.06 84 LYS A C 1
ATOM 658 O O . LYS A 1 84 ? 7.999 -2.061 17.992 1.00 98.06 84 LYS A O 1
ATOM 663 N N . ILE A 1 85 ? 9.241 -3.511 16.804 1.00 97.94 85 ILE A N 1
ATOM 664 C CA . ILE A 1 85 ? 8.197 -4.540 16.705 1.00 97.94 85 ILE A CA 1
ATOM 665 C C . ILE A 1 85 ? 7.798 -5.018 18.105 1.00 97.94 85 ILE A C 1
ATOM 667 O O . ILE A 1 85 ? 6.616 -4.997 18.439 1.00 97.94 85 ILE A O 1
ATOM 671 N N . ARG A 1 86 ? 8.768 -5.349 18.966 1.00 97.69 86 ARG A N 1
ATOM 672 C CA . ARG A 1 86 ? 8.492 -5.792 20.346 1.00 97.69 86 ARG A CA 1
ATOM 673 C C . ARG A 1 86 ? 7.765 -4.729 21.174 1.00 97.69 86 ARG A C 1
ATOM 675 O O . ARG A 1 86 ? 6.862 -5.047 21.951 1.00 97.69 86 ARG A O 1
ATOM 682 N N . GLU A 1 87 ? 8.143 -3.461 21.027 1.00 98.06 87 GLU A N 1
ATOM 683 C CA . GLU A 1 87 ? 7.468 -2.344 21.700 1.00 98.06 87 GLU A CA 1
ATOM 684 C C . GLU A 1 87 ? 6.024 -2.162 21.217 1.00 98.06 87 GLU A C 1
ATOM 686 O O . GLU A 1 87 ? 5.112 -1.946 22.027 1.00 98.06 87 GLU A O 1
ATOM 691 N N . GLN A 1 88 ? 5.796 -2.293 19.909 1.00 97.81 88 GLN A N 1
ATOM 692 C CA . GLN A 1 88 ? 4.462 -2.228 19.319 1.00 97.81 88 GLN A CA 1
ATOM 693 C C . GLN A 1 88 ? 3.591 -3.412 19.746 1.00 97.81 88 GLN A C 1
ATOM 695 O O . GLN A 1 88 ? 2.435 -3.198 20.104 1.00 97.81 88 GLN A O 1
ATOM 700 N N . GLU A 1 89 ? 4.131 -4.629 19.803 1.00 98.25 89 GLU A N 1
ATOM 701 C CA . GLU A 1 89 ? 3.422 -5.816 20.303 1.00 98.25 89 GLU A CA 1
ATOM 702 C C . GLU A 1 89 ? 2.998 -5.651 21.767 1.00 98.25 89 GLU A C 1
ATOM 704 O O . GLU A 1 89 ? 1.866 -5.971 22.143 1.00 98.25 89 GLU A O 1
ATOM 709 N N . LYS A 1 90 ? 3.878 -5.091 22.608 1.00 98.06 90 LYS A N 1
ATOM 710 C CA . LYS A 1 90 ? 3.556 -4.800 24.011 1.00 98.06 90 LYS A CA 1
ATOM 711 C C . LYS A 1 90 ? 2.455 -3.745 24.125 1.00 98.06 90 LYS A C 1
ATOM 713 O O . LYS A 1 90 ? 1.525 -3.902 24.924 1.00 98.06 90 LYS A O 1
ATOM 718 N N . SER A 1 91 ? 2.550 -2.686 23.326 1.00 97.44 91 SER A N 1
ATOM 719 C CA . SER A 1 91 ? 1.524 -1.643 23.243 1.00 97.44 91 SER A CA 1
ATOM 720 C C . SER A 1 91 ? 0.179 -2.234 22.821 1.00 97.44 91 SER A C 1
ATOM 722 O O . SER A 1 91 ? -0.824 -2.019 23.501 1.00 97.44 91 SER A O 1
ATOM 724 N N . LEU A 1 92 ? 0.170 -3.053 21.765 1.00 98.12 92 LEU A N 1
ATOM 725 C CA . LEU A 1 92 ? -1.021 -3.717 21.240 1.00 98.12 92 LEU A CA 1
ATOM 726 C C . LEU A 1 92 ? -1.690 -4.584 22.309 1.00 98.12 92 LEU A C 1
ATOM 728 O O . LEU A 1 92 ? -2.876 -4.408 22.578 1.00 98.12 92 LEU A O 1
ATOM 732 N N . LYS A 1 93 ? -0.917 -5.427 23.001 1.00 98.19 93 LYS A N 1
ATOM 733 C CA . LYS A 1 93 ? -1.430 -6.274 24.086 1.00 98.19 93 LYS A CA 1
ATOM 734 C C . LYS A 1 93 ? -2.073 -5.455 25.209 1.00 98.19 93 LYS A C 1
ATOM 736 O O . LYS A 1 93 ? -3.100 -5.847 25.752 1.00 98.19 93 LYS A O 1
ATOM 741 N N . THR A 1 94 ? -1.490 -4.303 25.540 1.00 97.94 94 THR A N 1
ATOM 742 C CA . THR A 1 94 ? -2.032 -3.395 26.564 1.00 97.94 94 THR A CA 1
ATOM 743 C C . THR A 1 94 ? -3.351 -2.761 26.106 1.00 97.94 94 THR A C 1
ATOM 745 O O . THR A 1 94 ? -4.316 -2.685 26.871 1.00 97.94 94 THR A O 1
ATOM 748 N N . PHE A 1 95 ? -3.434 -2.342 24.841 1.00 96.69 95 PHE A N 1
ATOM 749 C CA . PHE A 1 95 ? -4.680 -1.832 24.267 1.00 96.69 95 PHE A CA 1
ATOM 750 C C . PHE A 1 95 ? -5.775 -2.902 24.225 1.00 96.69 95 PHE A C 1
ATOM 752 O O . PHE A 1 95 ? -6.918 -2.604 24.569 1.00 96.69 95 PHE A O 1
ATOM 759 N N . GLU A 1 96 ? -5.441 -4.146 23.881 1.00 98.25 96 GLU A N 1
ATOM 760 C CA . GLU A 1 96 ? -6.383 -5.270 23.889 1.00 98.25 96 GLU A CA 1
ATOM 761 C C . GLU A 1 96 ? -6.938 -5.545 25.292 1.00 98.25 96 GLU A C 1
ATOM 763 O O . GLU A 1 96 ? -8.154 -5.696 25.454 1.00 98.25 96 GLU A O 1
ATOM 768 N N . THR A 1 97 ? -6.083 -5.546 26.323 1.00 97.81 97 THR A N 1
ATOM 769 C CA . THR A 1 97 ? -6.535 -5.721 27.712 1.00 97.81 97 THR A CA 1
ATOM 770 C C . THR A 1 97 ? -7.441 -4.579 28.162 1.00 97.81 97 THR A C 1
ATOM 772 O O . THR A 1 97 ? -8.489 -4.832 28.760 1.00 97.81 97 THR A O 1
ATOM 775 N N . ASN A 1 98 ? -7.100 -3.336 27.815 1.00 97.81 98 ASN A N 1
ATOM 776 C CA . ASN A 1 98 ? -7.909 -2.166 28.161 1.00 97.81 98 ASN A CA 1
ATOM 777 C C . ASN A 1 98 ? -9.263 -2.196 27.440 1.00 97.81 98 ASN A C 1
ATOM 779 O O . ASN A 1 98 ? -10.302 -1.949 28.050 1.00 97.81 98 ASN A O 1
ATOM 783 N N . ALA A 1 99 ? -9.285 -2.566 26.158 1.00 98.00 99 ALA A N 1
ATOM 784 C CA . ALA A 1 99 ? -10.517 -2.717 25.392 1.00 98.00 99 ALA A CA 1
ATOM 785 C C . ALA A 1 99 ? -11.420 -3.815 25.979 1.00 98.00 99 ALA A C 1
ATOM 787 O O . ALA A 1 99 ? -12.635 -3.623 26.106 1.00 98.00 99 ALA A O 1
ATOM 788 N N . ALA A 1 100 ? -10.842 -4.950 26.388 1.00 97.88 100 ALA A N 1
ATOM 789 C CA . ALA A 1 100 ? -11.575 -6.011 27.070 1.00 97.88 100 ALA A CA 1
ATOM 790 C C . ALA A 1 100 ? -12.164 -5.519 28.403 1.00 97.88 100 ALA A C 1
ATOM 792 O O . ALA A 1 100 ? -13.354 -5.732 28.658 1.00 97.88 100 ALA A O 1
ATOM 793 N N . GLN A 1 101 ? -11.376 -4.803 29.212 1.00 98.06 101 GLN A N 1
ATOM 794 C CA . GLN A 1 101 ? -11.834 -4.214 30.470 1.00 98.06 101 GLN A CA 1
ATOM 795 C C . GLN A 1 101 ? -12.987 -3.227 30.241 1.00 98.06 101 GLN A C 1
ATOM 797 O O . GLN A 1 101 ? -14.070 -3.424 30.799 1.00 98.06 101 GLN A O 1
ATOM 802 N N . HIS A 1 102 ? -12.823 -2.244 29.356 1.00 97.69 102 HIS A N 1
ATOM 803 C CA . HIS A 1 102 ? -13.870 -1.268 29.047 1.00 97.69 102 HIS A CA 1
ATOM 804 C C . HIS A 1 102 ? -15.150 -1.922 28.522 1.00 97.69 102 HIS A C 1
ATOM 806 O O . HIS A 1 102 ? -16.254 -1.506 28.874 1.00 97.69 102 HIS A O 1
ATOM 812 N N . LYS A 1 103 ? -15.042 -3.003 27.740 1.00 98.12 103 LYS A N 1
ATOM 813 C CA . LYS A 1 103 ? -16.211 -3.777 27.299 1.00 98.12 103 LYS A CA 1
ATOM 814 C C . LYS A 1 103 ? -16.952 -4.416 28.475 1.00 98.12 103 LYS A C 1
ATOM 816 O O . LYS A 1 103 ? -18.183 -4.485 28.460 1.00 98.12 103 LYS A O 1
ATOM 821 N N . THR A 1 104 ? -16.238 -4.892 29.496 1.00 97.94 104 THR A N 1
ATOM 822 C CA . THR A 1 104 ? -16.879 -5.418 30.714 1.00 97.94 104 THR A CA 1
ATOM 823 C C . THR A 1 104 ? -17.513 -4.313 31.557 1.00 97.94 104 THR A C 1
ATOM 825 O O . THR A 1 104 ? -18.638 -4.488 32.027 1.00 97.94 104 THR A O 1
ATOM 828 N N . GLU A 1 105 ? -16.850 -3.166 31.696 1.00 97.94 105 GLU A N 1
ATOM 829 C CA . GLU A 1 105 ? -17.366 -1.995 32.412 1.00 97.94 105 GLU A CA 1
ATOM 830 C C . GLU A 1 105 ? -18.624 -1.440 31.742 1.00 97.94 105 GLU A C 1
ATOM 832 O O . GLU A 1 105 ? -19.633 -1.246 32.418 1.00 97.94 105 GLU A O 1
ATOM 837 N N . GLN A 1 106 ? -18.633 -1.301 30.412 1.00 98.00 106 GLN A N 1
ATOM 838 C CA . GLN A 1 106 ? -19.828 -0.901 29.665 1.00 98.00 106 GLN A CA 1
ATOM 839 C C . GLN A 1 106 ? -21.005 -1.846 29.909 1.00 98.00 106 GLN A C 1
ATOM 841 O O . GLN A 1 106 ? -22.132 -1.394 30.114 1.00 98.00 106 GLN A O 1
ATOM 846 N N . LYS A 1 107 ? -20.767 -3.165 29.922 1.00 98.25 107 LYS A N 1
ATOM 847 C CA . LYS A 1 107 ? -21.827 -4.140 30.220 1.00 98.25 107 LYS A CA 1
ATOM 848 C C . LYS A 1 107 ? -22.392 -3.953 31.627 1.00 98.25 107 LYS A C 1
ATOM 850 O O . LYS A 1 107 ? -23.602 -4.084 31.800 1.00 98.25 107 LYS A O 1
ATOM 855 N N . LYS A 1 108 ? -21.541 -3.663 32.619 1.00 98.12 108 LYS A N 1
ATOM 856 C CA . LYS A 1 108 ? -21.976 -3.370 33.994 1.00 98.12 108 LYS A CA 1
ATOM 857 C C . LYS A 1 108 ? -22.793 -2.079 34.038 1.00 98.12 108 LYS A C 1
ATOM 859 O O . LYS A 1 108 ? -23.927 -2.116 34.500 1.00 98.12 108 LYS A O 1
ATOM 864 N N . MET A 1 109 ? -22.268 -0.994 33.467 1.00 97.19 109 MET A N 1
ATOM 865 C CA . MET A 1 109 ? -22.945 0.305 33.402 1.00 97.19 109 MET A CA 1
ATOM 866 C C . MET A 1 109 ? -24.327 0.193 32.748 1.00 97.19 109 MET A C 1
ATOM 868 O O . MET A 1 109 ? -25.315 0.678 33.292 1.00 97.19 109 MET A O 1
ATOM 872 N N . ARG A 1 110 ? -24.427 -0.527 31.623 1.00 98.06 110 ARG A N 1
ATOM 873 C CA . ARG A 1 110 ? -25.700 -0.756 30.927 1.00 98.06 110 ARG A CA 1
ATOM 874 C C . ARG A 1 110 ? -26.722 -1.493 31.794 1.00 98.06 110 ARG A C 1
ATOM 876 O O . ARG A 1 110 ? -27.902 -1.169 31.735 1.00 98.06 110 ARG A O 1
ATOM 883 N N . LYS A 1 111 ? -26.296 -2.487 32.583 1.00 98.19 111 LYS A N 1
ATOM 884 C CA . LYS A 1 111 ? -27.196 -3.188 33.514 1.00 98.19 111 LYS A CA 1
ATOM 885 C C . LYS A 1 111 ? -27.707 -2.254 34.608 1.00 98.19 111 LYS A C 1
ATOM 887 O O . LYS A 1 111 ? -28.892 -2.292 34.910 1.00 98.19 111 LYS A O 1
ATOM 892 N N . THR A 1 112 ? -26.836 -1.413 35.162 1.00 97.62 112 THR A N 1
ATOM 893 C CA . THR A 1 112 ? -27.225 -0.426 36.175 1.00 97.62 112 THR A CA 1
ATOM 894 C C . THR A 1 112 ? -28.228 0.581 35.619 1.00 97.62 112 THR A C 1
ATOM 896 O O . THR A 1 112 ? -29.237 0.834 36.267 1.00 97.62 112 THR A O 1
ATOM 899 N N . LEU A 1 113 ? -27.999 1.098 34.406 1.00 98.12 113 LEU A N 1
ATOM 900 C CA . LEU A 1 113 ? -28.934 2.013 33.741 1.00 98.12 113 LEU A CA 1
ATOM 901 C C . LEU A 1 113 ? -30.325 1.392 33.577 1.00 98.12 113 LEU A C 1
ATOM 903 O O . LEU A 1 113 ? -31.302 2.005 33.988 1.00 98.12 113 LEU A O 1
ATOM 907 N N . LEU A 1 114 ? -30.405 0.154 33.077 1.00 98.06 114 LEU A N 1
ATOM 908 C CA . LEU A 1 114 ? -31.683 -0.558 32.946 1.00 98.06 114 LEU A CA 1
ATOM 909 C C . LEU A 1 114 ? -32.398 -0.735 34.295 1.00 98.06 114 LEU A C 1
ATOM 911 O O . LEU A 1 114 ? -33.617 -0.622 34.364 1.00 98.06 114 LEU A O 1
ATOM 915 N N . GLY A 1 115 ? -31.650 -1.005 35.370 1.00 97.88 115 GLY A N 1
ATOM 916 C CA . GLY A 1 115 ? -32.220 -1.113 36.715 1.00 97.88 115 GLY A CA 1
ATOM 917 C C . GLY A 1 115 ? -32.791 0.212 37.225 1.00 97.88 115 GLY A C 1
ATOM 918 O O . GLY A 1 115 ? -33.902 0.241 37.748 1.00 97.88 115 GLY A O 1
ATOM 919 N N . LEU A 1 116 ? -32.061 1.313 37.029 1.00 97.62 116 LEU A N 1
ATOM 920 C CA . LEU A 1 116 ? -32.509 2.651 37.424 1.00 97.62 116 LEU A CA 1
ATOM 921 C C . LEU A 1 116 ? -33.724 3.117 36.611 1.00 97.62 116 LEU A C 1
ATOM 923 O O . LEU A 1 116 ? -34.640 3.710 37.175 1.00 97.62 116 LEU A O 1
ATOM 927 N N . GLU A 1 117 ? -33.760 2.830 35.308 1.00 98.06 117 GLU A N 1
ATOM 928 C CA . GLU A 1 117 ? -34.918 3.121 34.453 1.00 98.06 117 GLU A CA 1
ATOM 929 C C . GLU A 1 117 ? -36.187 2.426 34.963 1.00 98.06 117 GLU A C 1
ATOM 931 O O . GLU A 1 117 ? -37.259 3.037 34.994 1.00 98.06 117 GLU A O 1
ATOM 936 N N . GLU A 1 118 ? -36.069 1.175 35.413 1.00 98.06 118 GLU A N 1
ATOM 937 C CA . GLU A 1 118 ? -37.202 0.428 35.959 1.00 98.06 118 GLU A CA 1
ATOM 938 C C . GLU A 1 118 ? -37.653 0.962 37.325 1.00 98.06 118 GLU A C 1
ATOM 940 O O . GLU A 1 118 ? -38.852 1.095 37.580 1.00 98.06 118 GLU A O 1
ATOM 945 N N . GLU A 1 119 ? -36.713 1.356 38.186 1.00 97.94 119 GLU A N 1
ATOM 946 C CA . GLU A 1 119 ? -37.044 1.990 39.465 1.00 97.94 119 GLU A CA 1
ATOM 947 C C . GLU A 1 119 ? -37.776 3.327 39.259 1.00 97.94 119 GLU A C 1
ATOM 949 O O . GLU A 1 119 ? -38.786 3.596 39.916 1.00 97.94 119 GLU A O 1
ATOM 954 N N . ILE A 1 120 ? -37.316 4.146 38.305 1.00 97.81 120 ILE A N 1
ATOM 955 C CA . ILE A 1 120 ? -37.978 5.401 37.924 1.00 97.81 120 ILE A CA 1
ATOM 956 C C . ILE A 1 120 ? -39.390 5.123 37.396 1.00 97.81 120 ILE A C 1
ATOM 958 O O . ILE A 1 120 ? -40.335 5.807 37.795 1.00 97.81 120 ILE A O 1
ATOM 962 N N . ARG A 1 121 ? -39.568 4.106 36.542 1.00 97.44 121 ARG A N 1
ATOM 963 C CA . ARG A 1 121 ? -40.886 3.706 36.020 1.00 97.44 121 ARG A CA 1
ATOM 964 C C . ARG A 1 121 ? -41.850 3.329 37.149 1.00 97.44 121 ARG A C 1
ATOM 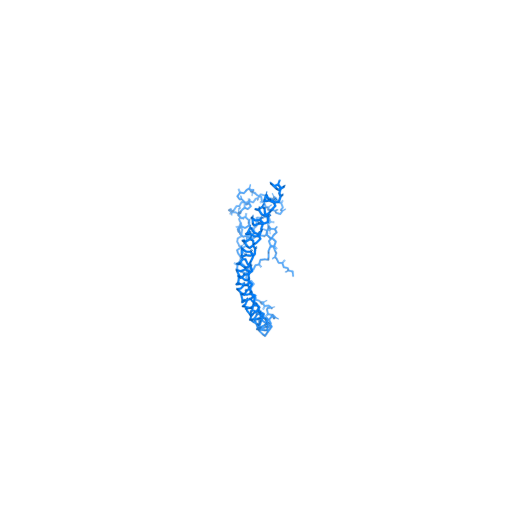966 O O . ARG A 1 121 ? -42.991 3.798 37.163 1.00 97.44 121 ARG A O 1
ATOM 973 N N . SER A 1 122 ? -41.385 2.522 38.101 1.00 96.88 122 SER A N 1
ATOM 974 C CA . SER A 1 122 ? -42.169 2.107 39.268 1.00 96.88 122 SER A CA 1
ATOM 975 C C . SER A 1 122 ? -42.587 3.310 40.122 1.00 96.88 122 SER A C 1
ATOM 977 O O . SER A 1 122 ? -43.777 3.506 40.383 1.00 96.88 122 SER A O 1
ATOM 979 N N . LYS A 1 123 ? -41.635 4.193 40.459 1.00 97.00 123 LYS A N 1
ATOM 980 C CA . LYS A 1 123 ? -41.911 5.420 41.227 1.00 97.00 123 LYS A CA 1
ATOM 981 C C . LYS A 1 123 ? -42.883 6.354 40.509 1.00 97.00 123 LYS A C 1
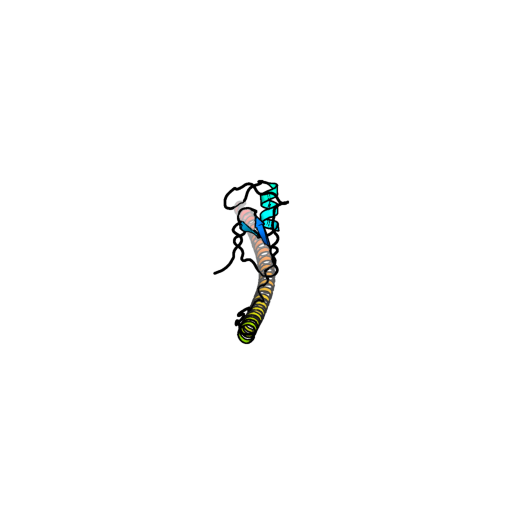ATOM 983 O O . LYS A 1 123 ? -43.799 6.865 41.146 1.00 97.00 123 LYS A O 1
ATOM 988 N N . ASN A 1 124 ? -42.738 6.538 39.197 1.00 96.75 124 ASN A N 1
ATOM 989 C CA . ASN A 1 124 ? -43.655 7.359 38.403 1.00 96.75 124 ASN A CA 1
ATOM 990 C C . ASN A 1 124 ? -45.084 6.804 38.413 1.00 96.75 124 ASN A C 1
ATOM 992 O O . ASN A 1 124 ? -46.038 7.571 38.527 1.00 96.75 124 ASN A O 1
ATOM 996 N N . THR A 1 125 ? -45.235 5.480 38.334 1.00 96.19 125 THR A N 1
ATOM 997 C CA . THR A 1 125 ? -46.550 4.822 38.381 1.00 96.19 125 THR A CA 1
ATOM 998 C C . THR A 1 125 ? -47.212 5.011 39.747 1.00 96.19 125 THR A C 1
ATOM 1000 O O . THR A 1 125 ? -48.375 5.401 39.818 1.00 96.19 125 THR A O 1
ATOM 1003 N N . ALA A 1 126 ? -46.461 4.806 40.834 1.00 96.12 126 ALA A N 1
ATOM 1004 C CA . ALA A 1 126 ? -46.955 5.030 42.193 1.00 96.12 126 ALA A CA 1
ATOM 1005 C C . ALA A 1 126 ? -47.336 6.501 42.433 1.00 96.12 126 ALA A C 1
ATOM 1007 O O . ALA A 1 126 ? -48.393 6.790 42.988 1.00 96.12 126 ALA A O 1
ATOM 1008 N N . MET A 1 127 ? -46.504 7.435 41.963 1.00 96.38 127 MET A N 1
ATOM 1009 C CA . MET A 1 127 ? -46.776 8.869 42.045 1.00 96.38 127 MET A CA 1
ATOM 1010 C C . MET A 1 127 ? -48.050 9.252 41.279 1.00 96.38 127 MET A C 1
ATOM 1012 O O . MET A 1 127 ? -48.830 10.062 41.770 1.00 96.38 127 MET A O 1
ATOM 1016 N N . PHE A 1 128 ? -48.283 8.664 40.102 1.00 96.12 128 PHE A N 1
ATOM 1017 C CA . PHE A 1 128 ? -49.515 8.879 39.343 1.00 96.12 128 PHE A CA 1
ATOM 1018 C C . PHE A 1 128 ? -50.751 8.374 40.099 1.00 96.12 128 PHE A C 1
ATOM 1020 O O . PHE A 1 128 ? -51.745 9.091 40.163 1.00 96.12 128 PHE A O 1
ATOM 1027 N N . ALA A 1 129 ? -50.682 7.183 40.703 1.00 94.62 129 ALA A N 1
ATOM 1028 C CA . ALA A 1 129 ? -51.782 6.631 41.496 1.00 94.62 129 ALA A CA 1
ATOM 1029 C C . ALA A 1 129 ? -52.125 7.527 42.699 1.00 94.62 129 ALA A C 1
ATOM 1031 O O . ALA A 1 129 ? -53.277 7.921 42.858 1.00 94.62 129 ALA A O 1
ATOM 1032 N N . LEU A 1 130 ? -51.113 7.933 43.474 1.00 95.50 130 LEU A N 1
ATOM 1033 C CA . LEU A 1 130 ? -51.270 8.865 44.599 1.00 95.50 130 LEU A CA 1
ATOM 1034 C C . LEU A 1 130 ? -51.864 10.207 44.160 1.00 95.50 130 LEU A C 1
ATOM 1036 O O . LEU A 1 130 ? -52.721 10.766 44.840 1.00 95.50 130 LEU A O 1
ATOM 1040 N N . LYS A 1 131 ? -51.422 10.728 43.010 1.00 95.81 131 LYS A N 1
ATOM 1041 C CA . LYS A 1 131 ? -51.969 11.963 42.446 1.00 95.81 131 LYS A CA 1
ATOM 1042 C C . LYS A 1 131 ? -53.447 11.808 42.079 1.00 95.81 131 LYS A C 1
ATOM 1044 O O . LYS A 1 131 ? -54.236 12.683 42.405 1.00 95.81 131 LYS A O 1
ATOM 1049 N N . HIS A 1 132 ? -53.819 10.704 41.437 1.00 94.25 132 HIS A N 1
ATOM 1050 C CA . HIS A 1 132 ? -55.209 10.434 41.081 1.00 94.25 132 HIS A CA 1
ATOM 1051 C C . HIS A 1 132 ? -56.105 10.300 42.322 1.00 94.25 132 HIS A C 1
ATOM 1053 O O . HIS A 1 132 ? -57.237 10.769 42.307 1.00 94.25 132 HIS A O 1
ATOM 1059 N N . GLU A 1 133 ? -55.627 9.671 43.398 1.00 94.56 133 GLU A N 1
ATOM 1060 C CA . GLU A 1 133 ? -56.371 9.600 44.666 1.00 94.56 133 GLU A CA 1
ATOM 1061 C C . GLU A 1 133 ? -56.629 10.989 45.263 1.00 94.56 133 GLU A C 1
ATOM 1063 O O . GLU A 1 133 ? -57.743 11.259 45.704 1.00 94.56 133 GLU A O 1
ATOM 1068 N N . LEU A 1 134 ? -55.631 11.879 45.225 1.00 92.88 134 LEU A N 1
ATOM 1069 C CA . LEU A 1 134 ? -55.767 13.272 45.664 1.00 92.88 134 LEU A CA 1
ATOM 1070 C C . LEU A 1 134 ? -56.743 14.076 44.797 1.00 92.88 134 LEU A C 1
ATOM 1072 O O . LEU A 1 134 ? -57.533 14.836 45.342 1.00 92.88 134 LEU A O 1
ATOM 1076 N N . ASP A 1 135 ? -56.704 13.905 43.473 1.00 92.31 135 ASP A N 1
ATOM 1077 C CA . ASP A 1 135 ? -57.584 14.625 42.538 1.00 92.31 135 ASP A CA 1
ATOM 1078 C C . ASP A 1 135 ? -59.071 14.201 42.671 1.00 92.31 135 ASP A C 1
ATOM 1080 O O . ASP A 1 135 ? -59.956 14.889 42.164 1.00 92.31 135 ASP A O 1
ATOM 1084 N N . MET A 1 136 ? -59.352 13.072 43.337 1.00 85.88 136 MET A N 1
ATOM 1085 C CA . MET A 1 136 ? -60.701 12.529 43.574 1.00 85.88 136 MET A CA 1
ATOM 1086 C C . MET A 1 136 ? -61.292 12.890 44.953 1.00 85.88 136 MET A C 1
ATOM 1088 O O . MET A 1 136 ? -62.439 12.518 45.223 1.00 85.88 136 MET A O 1
ATOM 1092 N N . MET A 1 137 ? -60.528 13.567 45.820 1.00 82.56 137 MET A N 1
ATOM 1093 C CA . MET A 1 137 ? -60.957 14.079 47.134 1.00 82.56 137 MET A CA 1
ATOM 1094 C C . MET A 1 137 ? -61.426 15.532 47.050 1.00 82.56 137 MET A C 1
ATOM 1096 O O . MET A 1 137 ? -62.410 15.852 47.756 1.00 82.56 137 MET A O 1
#

InterPro domains:
  IPR001841 Zinc finger, RING-type [PF13639] (5-46)
  IPR001841 Zinc finger, RING-type [PS50089] (5-46)
  IPR001841 Zinc finger, RING-type [SM00184] (5-45)
  IPR013083 Zinc finger, RING/FYVE/PHD-type [G3DSA:3.30.40.10] (1-117)
  IPR052639 TRAIP E3 ubiquitin-protein ligase [PTHR46569] (1-136)

Radius of gyration: 36.81 Å; chains: 1; bounding box: 92×22×82 Å

Organism: NCBI:txid74869

Secondary structure (DSSP, 8-state):
---B-TTT-PBPPTTS-EEE-TTS-EEEHHHHHHHHHH-SB-TTT--B--GGGPEEE-----------S-HHHHHHHHHHHHHHHHHHHHHHHHHHHHHHHHHHHHHHHHHHHHHHHHHHHHHHHHHHHHHHHHHT-

Foldseek 3Di:
DFDAAPQVRDGDDQPFWKKAWPVGDIHGLVSVVVVQVPAQADPPPRHGTHPVRIDTDHPPDPPPPPPVVPVVVVVVVVVVVVVVVVVVVVVVVVVVVVVVVVVVVVVVVVVVVVVVVVVVVVVVVVVVVVVVVVVVD

pLDDT: mean 91.67, std 11.11, range [51.44, 98.25]